Protein AF-A0A974ASF8-F1 (afdb_monomer)

Solvent-accessible surface area (backbone atoms only — not comparable to full-atom values): 9644 Å² total; per-residue (Å²): 114,70,54,97,88,30,48,52,68,58,47,49,52,50,42,49,53,34,35,51,51,12,45,55,28,35,54,52,31,55,53,30,50,70,73,73,40,85,48,66,70,40,42,50,49,13,55,53,25,40,46,50,26,32,54,55,61,57,70,54,91,70,98,65,92,49,71,69,52,56,52,26,53,51,34,47,54,25,45,51,51,18,48,43,17,55,65,76,52,62,38,51,76,73,27,38,61,50,22,52,54,26,44,51,51,31,45,48,52,53,49,51,52,52,51,56,48,43,39,75,71,36,70,70,47,36,50,55,39,66,73,52,97,59,62,47,63,56,54,54,51,51,52,50,50,52,53,53,50,51,54,51,51,50,48,55,54,54,54,53,54,67,75,62,54,79,82,81,70,85,85,91,84,78,91,129

Structure (mmCIF, N/CA/C/O backbone):
data_AF-A0A974ASF8-F1
#
_entry.id   AF-A0A974ASF8-F1
#
loop_
_atom_site.group_PDB
_atom_site.id
_atom_site.type_symbol
_atom_site.label_atom_id
_atom_site.label_alt_id
_atom_site.label_comp_id
_atom_site.label_asym_id
_atom_site.label_entity_id
_atom_site.label_seq_id
_atom_site.pdbx_PDB_ins_code
_atom_site.Cartn_x
_atom_site.Cartn_y
_atom_site.Cartn_z
_atom_site.occupancy
_atom_site.B_iso_or_equiv
_atom_site.auth_seq_id
_atom_site.auth_comp_id
_atom_site.auth_asym_id
_atom_site.auth_atom_id
_atom_site.pdbx_PDB_model_num
ATOM 1 N N . MET A 1 1 ? 19.514 -12.962 -12.475 1.00 84.38 1 MET A N 1
ATOM 2 C CA . MET A 1 1 ? 19.734 -12.524 -11.077 1.00 84.38 1 MET A CA 1
ATOM 3 C C . MET A 1 1 ? 18.776 -13.266 -10.152 1.00 84.38 1 MET A C 1
ATOM 5 O O . MET A 1 1 ? 17.659 -13.550 -10.579 1.00 84.38 1 MET A O 1
ATOM 9 N N . MET A 1 2 ? 19.208 -13.574 -8.925 1.00 89.88 2 MET A N 1
ATOM 10 C CA . MET A 1 2 ? 18.387 -14.204 -7.882 1.00 89.88 2 MET A CA 1
ATOM 11 C C . MET A 1 2 ? 18.148 -13.231 -6.716 1.00 89.88 2 MET A C 1
ATOM 13 O O . MET A 1 2 ? 19.009 -12.402 -6.431 1.00 89.88 2 MET A O 1
ATOM 17 N N . ILE A 1 3 ? 16.992 -13.331 -6.055 1.00 90.25 3 ILE A N 1
ATOM 18 C CA . ILE A 1 3 ? 16.602 -12.556 -4.865 1.00 90.25 3 ILE A CA 1
ATOM 19 C C . ILE A 1 3 ? 16.045 -13.553 -3.844 1.00 90.25 3 ILE A C 1
ATOM 21 O O . ILE A 1 3 ? 15.087 -14.259 -4.149 1.00 90.25 3 ILE A O 1
ATOM 25 N N . LEU A 1 4 ? 16.656 -13.644 -2.656 1.00 88.31 4 LEU A N 1
ATOM 26 C CA . LEU A 1 4 ? 16.283 -14.616 -1.609 1.00 88.31 4 LEU A CA 1
ATOM 27 C C . LEU A 1 4 ? 16.204 -16.077 -2.109 1.00 88.31 4 LEU A C 1
ATOM 29 O O . LEU A 1 4 ? 15.315 -16.829 -1.724 1.00 88.31 4 LEU A O 1
ATOM 33 N N . GLY A 1 5 ? 17.098 -16.476 -3.019 1.00 88.81 5 GLY A N 1
ATOM 34 C CA . GLY A 1 5 ? 17.102 -17.826 -3.598 1.00 88.81 5 GLY A CA 1
ATOM 35 C C . GLY A 1 5 ? 16.071 -18.066 -4.713 1.00 88.81 5 GLY A C 1
ATOM 36 O O . GLY A 1 5 ? 16.109 -19.115 -5.348 1.00 88.81 5 GLY A O 1
ATOM 37 N N . LEU A 1 6 ? 15.199 -17.098 -5.017 1.00 91.56 6 LEU A N 1
ATOM 38 C CA . LEU A 1 6 ? 14.256 -17.158 -6.138 1.00 91.56 6 LEU A CA 1
ATOM 39 C C . LEU A 1 6 ? 14.818 -16.459 -7.378 1.00 91.56 6 LEU A C 1
ATOM 41 O O . LEU A 1 6 ? 15.581 -15.496 -7.273 1.00 91.56 6 LEU A O 1
ATOM 45 N N . SER A 1 7 ? 14.404 -16.898 -8.570 1.00 94.69 7 SER A N 1
ATOM 46 C CA . SER A 1 7 ? 14.682 -16.148 -9.801 1.00 94.69 7 SER A CA 1
ATOM 47 C C . SER A 1 7 ? 14.011 -14.768 -9.749 1.00 94.69 7 SER A C 1
ATOM 49 O O . SER A 1 7 ? 12.955 -14.616 -9.132 1.00 94.69 7 SER A O 1
ATOM 51 N N . PHE A 1 8 ? 14.587 -13.763 -10.417 1.00 92.19 8 PHE A N 1
ATOM 52 C CA . PHE A 1 8 ? 13.990 -12.422 -10.494 1.00 92.19 8 PHE A CA 1
ATOM 53 C C . PHE A 1 8 ? 12.521 -12.459 -10.954 1.00 92.19 8 PHE A C 1
ATOM 55 O O . PHE A 1 8 ? 11.663 -11.845 -10.328 1.00 92.19 8 PHE A O 1
ATOM 62 N N . THR A 1 9 ? 12.213 -13.241 -11.993 1.00 92.31 9 THR A N 1
ATOM 63 C CA . THR A 1 9 ? 10.849 -13.396 -12.518 1.00 92.31 9 THR A CA 1
ATOM 64 C C . THR A 1 9 ? 9.909 -14.025 -11.493 1.00 92.31 9 THR A C 1
ATOM 66 O O . THR A 1 9 ? 8.806 -13.525 -11.290 1.00 92.31 9 THR A O 1
ATOM 69 N N . THR A 1 10 ? 10.346 -15.086 -10.806 1.00 94.19 10 THR A N 1
ATOM 70 C CA . THR A 1 10 ? 9.551 -15.751 -9.760 1.00 94.19 10 THR A CA 1
ATOM 71 C C . THR A 1 10 ? 9.290 -14.816 -8.584 1.00 94.19 10 THR A C 1
ATOM 73 O O . THR A 1 10 ? 8.161 -14.728 -8.108 1.00 94.19 10 THR A O 1
ATOM 76 N N . PHE A 1 11 ? 10.311 -14.078 -8.145 1.00 94.31 11 PHE A N 1
ATOM 77 C CA . PHE A 1 11 ? 10.176 -13.083 -7.086 1.00 94.31 11 PHE A CA 1
ATOM 78 C C . PHE A 1 11 ? 9.185 -11.980 -7.481 1.00 94.31 11 PHE A C 1
ATOM 80 O O . PHE A 1 11 ? 8.337 -11.598 -6.677 1.00 94.31 11 PHE A O 1
ATOM 87 N N . THR A 1 12 ? 9.222 -11.519 -8.736 1.00 93.12 12 THR A N 1
ATOM 88 C CA . THR A 1 12 ? 8.250 -10.545 -9.247 1.00 93.12 12 THR A CA 1
ATOM 89 C C . THR A 1 12 ? 6.838 -11.089 -9.339 1.00 93.12 12 THR A C 1
ATOM 91 O O . THR A 1 12 ? 5.917 -10.402 -8.906 1.00 93.12 12 THR A O 1
ATOM 94 N N . ALA A 1 13 ? 6.649 -12.314 -9.821 1.00 93.19 13 ALA A N 1
ATOM 95 C CA . ALA A 1 13 ? 5.331 -12.939 -9.845 1.00 93.19 13 ALA A CA 1
ATOM 96 C C . ALA A 1 13 ? 4.744 -13.064 -8.429 1.00 93.19 13 ALA A C 1
ATOM 98 O O . ALA A 1 13 ? 3.595 -12.687 -8.205 1.00 93.19 13 ALA A O 1
ATOM 99 N N . LEU A 1 14 ? 5.556 -13.510 -7.462 1.00 95.25 14 LEU A N 1
ATOM 100 C CA . LEU A 1 14 ? 5.150 -13.597 -6.061 1.00 95.25 14 LEU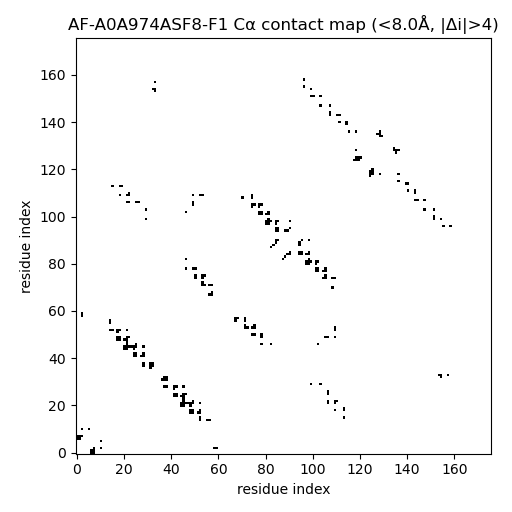 A CA 1
ATOM 101 C C . LEU A 1 14 ? 4.783 -12.220 -5.502 1.00 95.25 14 LEU A C 1
ATOM 103 O O . LEU A 1 14 ? 3.711 -12.077 -4.924 1.00 95.25 14 LEU A O 1
ATOM 107 N N . HIS A 1 15 ? 5.640 -11.215 -5.709 1.00 95.12 15 HIS A N 1
ATOM 108 C CA . HIS A 1 15 ? 5.415 -9.836 -5.271 1.00 95.12 15 HIS A CA 1
ATOM 109 C C . HIS A 1 15 ? 4.106 -9.252 -5.824 1.00 95.12 15 HIS A C 1
ATOM 111 O O . HIS A 1 15 ? 3.337 -8.633 -5.092 1.00 95.12 15 HIS A O 1
ATOM 117 N N . VAL A 1 16 ? 3.827 -9.471 -7.109 1.00 95.25 16 VAL A N 1
ATOM 118 C CA . VAL A 1 16 ? 2.584 -9.006 -7.736 1.00 95.25 16 VAL A CA 1
ATOM 119 C C . VAL A 1 16 ? 1.380 -9.746 -7.154 1.00 95.25 16 VAL A C 1
ATOM 121 O O . VAL A 1 16 ? 0.385 -9.110 -6.816 1.00 95.25 16 VAL A O 1
ATOM 124 N N . ALA A 1 17 ? 1.465 -11.065 -6.964 1.00 96.69 17 ALA A N 1
ATOM 125 C CA . ALA A 1 17 ? 0.371 -11.843 -6.389 1.00 96.69 17 ALA A CA 1
ATOM 126 C C . ALA A 1 17 ? -0.003 -11.359 -4.975 1.00 96.69 17 ALA A C 1
ATOM 128 O O . ALA A 1 17 ? -1.177 -11.107 -4.702 1.00 96.69 17 ALA A O 1
ATOM 129 N N . ILE A 1 18 ? 0.982 -11.156 -4.091 1.00 97.38 18 ILE A N 1
ATOM 130 C CA . ILE A 1 18 ? 0.734 -10.634 -2.734 1.00 97.38 18 ILE A CA 1
ATOM 131 C C . ILE A 1 18 ? 0.217 -9.187 -2.751 1.00 97.38 18 ILE A C 1
ATOM 133 O O . ILE A 1 18 ? -0.643 -8.846 -1.935 1.00 97.38 18 ILE A O 1
ATOM 137 N N . SER A 1 19 ? 0.672 -8.362 -3.702 1.00 96.81 19 SER A N 1
ATOM 138 C CA . SER A 1 19 ? 0.185 -6.990 -3.885 1.00 96.81 19 SER A CA 1
ATOM 139 C C . SER A 1 19 ? -1.297 -6.986 -4.230 1.00 96.81 19 SER A C 1
ATOM 141 O O . SER A 1 19 ? -2.074 -6.314 -3.550 1.00 96.81 19 SER A O 1
ATOM 143 N N . LEU A 1 20 ? -1.706 -7.801 -5.208 1.00 96.50 20 LEU A N 1
ATOM 144 C CA . LEU A 1 20 ? -3.099 -7.925 -5.634 1.00 96.50 20 LEU A CA 1
ATOM 145 C C . LEU A 1 20 ? -3.995 -8.463 -4.516 1.00 96.50 20 LEU A C 1
ATOM 147 O O . LEU A 1 20 ? -5.080 -7.924 -4.301 1.00 96.50 20 LEU A O 1
ATOM 151 N N . ILE A 1 21 ? -3.527 -9.459 -3.755 1.00 98.00 21 ILE A N 1
ATOM 152 C CA . ILE A 1 21 ? -4.233 -9.937 -2.557 1.00 98.00 21 ILE A CA 1
ATOM 153 C C . ILE A 1 21 ? -4.441 -8.779 -1.575 1.00 98.00 21 ILE A C 1
ATOM 155 O O . ILE A 1 21 ? -5.553 -8.600 -1.077 1.00 98.00 21 ILE A O 1
ATOM 159 N N . GLY A 1 22 ? -3.417 -7.952 -1.338 1.00 97.31 22 GLY A N 1
ATOM 160 C CA . GLY A 1 22 ? -3.516 -6.770 -0.477 1.00 97.31 22 GLY A CA 1
ATOM 161 C C . GLY A 1 22 ? -4.478 -5.711 -0.993 1.00 97.31 22 GLY A C 1
ATOM 162 O O . GLY A 1 22 ? -5.286 -5.207 -0.219 1.00 97.31 22 GLY A O 1
ATOM 163 N N . VAL A 1 23 ? -4.453 -5.410 -2.290 1.00 96.19 23 VAL A N 1
ATOM 164 C CA . VAL A 1 23 ? -5.373 -4.438 -2.889 1.00 96.19 23 VAL A CA 1
ATOM 165 C C . VAL A 1 23 ? -6.820 -4.917 -2.761 1.00 96.19 23 VAL A C 1
ATOM 167 O O . VAL A 1 23 ? -7.662 -4.195 -2.230 1.00 96.19 23 VAL A O 1
ATOM 170 N N . VAL A 1 24 ? -7.115 -6.152 -3.177 1.00 97.12 24 VAL A N 1
ATOM 171 C CA . VAL A 1 24 ? -8.483 -6.694 -3.156 1.00 97.12 24 VAL A CA 1
ATOM 172 C C . VAL A 1 24 ? -9.006 -6.817 -1.727 1.00 97.12 24 VAL A C 1
ATOM 174 O O . VAL A 1 24 ? -10.090 -6.319 -1.422 1.00 97.12 24 VAL A O 1
ATOM 177 N N . SER A 1 25 ? -8.238 -7.432 -0.824 1.00 96.88 25 SER A N 1
ATOM 178 C CA . SER A 1 25 ? -8.656 -7.572 0.577 1.00 96.88 25 SER A CA 1
ATOM 179 C C . SER A 1 25 ? -8.794 -6.218 1.276 1.00 96.88 25 SER A C 1
ATOM 181 O O . SER A 1 25 ? -9.731 -6.034 2.050 1.00 96.88 25 SER A O 1
ATOM 183 N N . GLY A 1 26 ? -7.936 -5.242 0.968 1.00 94.31 26 GLY A N 1
ATOM 184 C CA . GLY A 1 26 ? -8.038 -3.887 1.502 1.00 94.31 26 GLY A CA 1
ATOM 185 C C . GLY A 1 26 ? -9.304 -3.169 1.049 1.00 94.31 26 GLY A C 1
ATOM 186 O O . GLY A 1 26 ? -10.008 -2.599 1.882 1.00 94.31 26 GLY A O 1
ATOM 187 N N . LEU A 1 27 ? -9.647 -3.249 -0.240 1.00 93.50 27 LEU A N 1
ATOM 188 C CA . LEU A 1 27 ? -10.889 -2.678 -0.767 1.00 93.50 27 LEU A CA 1
ATOM 189 C C . LEU A 1 27 ? -12.121 -3.304 -0.102 1.00 93.50 27 LEU A C 1
ATOM 191 O O . LEU A 1 27 ? -13.036 -2.580 0.294 1.00 93.50 27 LEU A O 1
ATOM 195 N N . VAL A 1 28 ? -12.130 -4.627 0.089 1.00 93.94 28 VAL A N 1
ATOM 196 C CA . VAL A 1 28 ? -13.225 -5.324 0.781 1.00 93.94 28 VAL A CA 1
ATOM 197 C C . VAL A 1 28 ? -13.294 -4.913 2.254 1.00 93.94 28 VAL A C 1
ATOM 199 O O . VAL A 1 28 ? -14.375 -4.591 2.744 1.00 93.94 28 VAL A O 1
ATOM 202 N N . ALA A 1 29 ? -12.160 -4.861 2.958 1.00 91.81 29 ALA A N 1
ATOM 203 C CA . ALA A 1 29 ? -12.106 -4.463 4.364 1.00 91.81 29 ALA A CA 1
ATOM 204 C C . ALA A 1 29 ? -12.594 -3.020 4.576 1.00 91.81 29 ALA A C 1
ATOM 206 O O . ALA A 1 29 ? -13.407 -2.780 5.468 1.00 91.81 29 ALA A O 1
ATOM 207 N N . MET A 1 30 ? -12.141 -2.071 3.748 1.00 89.94 30 MET A N 1
ATOM 208 C CA . MET A 1 30 ? -12.577 -0.671 3.819 1.00 89.94 30 MET A CA 1
ATOM 209 C C . MET A 1 30 ? -14.067 -0.533 3.489 1.00 89.94 30 MET A C 1
ATOM 211 O O . MET A 1 30 ? -14.792 0.147 4.213 1.00 89.94 30 MET A O 1
ATOM 215 N N . SER A 1 31 ? -14.551 -1.241 2.465 1.00 88.12 31 SER A N 1
ATOM 216 C CA . SER A 1 31 ? -15.975 -1.245 2.105 1.00 88.12 31 SER A CA 1
ATOM 217 C C . SER A 1 31 ? -16.849 -1.813 3.227 1.00 88.12 31 SER A C 1
ATOM 219 O O . SER A 1 31 ? -17.889 -1.242 3.549 1.00 88.12 31 SER A O 1
ATOM 221 N N . GLY A 1 32 ? -16.404 -2.893 3.880 1.00 86.12 32 GLY A N 1
ATOM 222 C CA . GLY A 1 32 ? -17.064 -3.457 5.058 1.00 86.12 32 GLY A CA 1
ATOM 223 C C . GLY A 1 32 ? -17.215 -2.431 6.183 1.00 86.12 32 GLY A C 1
ATOM 224 O O . GLY A 1 32 ? -18.290 -2.303 6.766 1.00 86.12 32 GLY A O 1
ATOM 225 N N . MET A 1 33 ? -16.177 -1.632 6.438 1.00 82.88 33 MET A N 1
ATOM 226 C CA . MET A 1 33 ? -16.231 -0.587 7.462 1.00 82.88 33 MET A CA 1
ATOM 227 C C . MET A 1 33 ? -17.194 0.549 7.127 1.00 82.88 33 MET A C 1
ATOM 229 O O . MET A 1 33 ? -17.838 1.060 8.042 1.00 82.88 33 MET A O 1
ATOM 233 N N . LEU A 1 34 ? -17.330 0.920 5.849 1.00 82.56 34 LEU A N 1
ATOM 234 C CA . LEU A 1 34 ? -18.300 1.933 5.413 1.00 82.56 34 LEU A CA 1
ATOM 235 C C . LEU A 1 34 ? -19.751 1.511 5.691 1.00 82.56 34 LEU A C 1
ATOM 237 O O . LEU A 1 34 ? -20.600 2.370 5.912 1.00 82.56 34 LEU A O 1
ATOM 241 N N . VAL A 1 35 ? -20.030 0.204 5.727 1.00 83.06 35 VAL A N 1
ATOM 242 C CA . VAL A 1 35 ? -21.354 -0.357 6.059 1.00 83.06 35 VAL A CA 1
ATOM 243 C C . VAL A 1 35 ? -21.449 -0.878 7.501 1.00 83.06 35 VAL A C 1
ATOM 245 O O . VAL A 1 35 ? -22.355 -1.643 7.826 1.00 83.06 35 VAL A O 1
ATOM 248 N N . GLY A 1 36 ? -20.502 -0.509 8.372 1.00 79.88 36 GLY A N 1
ATOM 249 C CA . GLY A 1 36 ? -20.501 -0.888 9.791 1.00 79.88 36 GLY A CA 1
ATOM 250 C C . GLY A 1 36 ? -20.146 -2.355 10.077 1.00 79.88 36 GLY A C 1
ATOM 251 O O . GLY A 1 36 ? -20.314 -2.821 11.203 1.00 79.88 36 GLY A O 1
ATOM 252 N N . LYS A 1 37 ? -19.638 -3.107 9.092 1.00 83.00 37 LYS A N 1
ATOM 253 C CA . LYS A 1 37 ? -19.249 -4.518 9.238 1.00 83.00 37 LYS A CA 1
ATOM 254 C C . LYS A 1 37 ? -17.744 -4.665 9.447 1.00 83.00 37 LYS A C 1
ATOM 256 O O . LYS A 1 37 ? -16.936 -4.395 8.559 1.00 83.00 37 LYS A O 1
ATOM 261 N N . ARG A 1 38 ? -17.353 -5.179 10.615 1.00 80.50 38 ARG A N 1
ATOM 262 C CA . ARG A 1 38 ? -15.952 -5.502 10.917 1.00 80.50 38 ARG A CA 1
ATOM 263 C C . ARG A 1 38 ? -15.591 -6.883 10.363 1.00 80.50 38 ARG A C 1
ATOM 265 O O . ARG A 1 38 ? -16.048 -7.898 10.874 1.00 80.50 38 ARG A O 1
ATOM 272 N N . MET A 1 39 ? -14.734 -6.923 9.344 1.00 88.06 39 MET A N 1
ATOM 273 C CA . MET A 1 39 ? -14.298 -8.163 8.686 1.00 88.06 39 MET A CA 1
ATOM 274 C C . MET A 1 39 ? -12.893 -8.564 9.152 1.00 88.06 39 MET A C 1
ATOM 276 O O . MET A 1 39 ? -11.925 -8.415 8.412 1.00 88.06 39 MET A O 1
ATOM 280 N N . ALA A 1 40 ? -12.773 -9.057 10.390 1.00 88.31 40 ALA A N 1
ATOM 281 C CA . ALA A 1 40 ? -11.479 -9.280 11.052 1.00 88.31 40 ALA A CA 1
ATOM 282 C C . ALA A 1 40 ? -10.487 -10.118 10.220 1.00 88.31 40 ALA A C 1
ATOM 284 O O . ALA A 1 40 ? -9.338 -9.711 10.057 1.00 88.31 40 ALA A O 1
ATOM 285 N N . SER A 1 41 ? -10.933 -11.234 9.635 1.00 91.94 41 SER A N 1
ATOM 286 C CA . SER A 1 41 ? -10.074 -12.088 8.802 1.00 91.94 41 SER A CA 1
ATOM 287 C C . SER A 1 41 ? -9.601 -11.376 7.530 1.00 91.94 41 SER A C 1
ATOM 289 O O . SER A 1 41 ? -8.431 -11.465 7.176 1.00 91.94 41 SER A O 1
ATOM 291 N N . VAL A 1 42 ? -10.481 -10.617 6.868 1.00 93.62 42 VAL A N 1
ATOM 292 C CA . VAL A 1 42 ? -10.136 -9.862 5.650 1.00 93.62 42 VAL A CA 1
ATOM 293 C C . VAL A 1 42 ? -9.177 -8.716 5.972 1.00 93.62 42 VAL A C 1
ATOM 295 O O . VAL A 1 42 ? -8.214 -8.500 5.244 1.00 93.62 42 VAL A O 1
ATOM 298 N 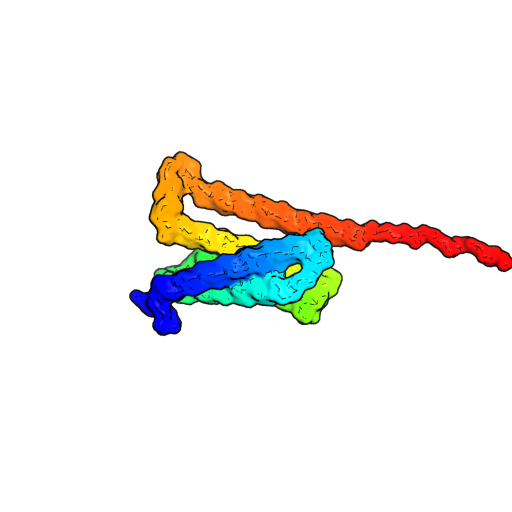N . THR A 1 43 ? -9.389 -8.024 7.095 1.00 92.50 43 THR A N 1
ATOM 299 C CA . THR A 1 43 ? -8.466 -7.004 7.609 1.00 92.50 43 THR A CA 1
ATOM 300 C C . THR A 1 43 ? -7.079 -7.581 7.878 1.00 92.50 43 THR A C 1
ATOM 302 O O . THR A 1 43 ? -6.083 -6.960 7.516 1.00 92.50 43 THR A O 1
ATOM 305 N N . LEU A 1 44 ? -6.997 -8.766 8.486 1.00 94.00 44 LEU A N 1
ATOM 306 C CA . LEU A 1 44 ? -5.718 -9.414 8.753 1.00 94.00 44 LEU A CA 1
ATOM 307 C C . LEU A 1 44 ? -4.992 -9.780 7.454 1.00 94.00 44 LEU A C 1
ATOM 309 O O . LEU A 1 44 ? -3.806 -9.481 7.333 1.00 94.00 44 LEU A O 1
ATOM 313 N N . VAL A 1 45 ? -5.708 -10.350 6.477 1.00 96.81 45 VAL A N 1
ATOM 314 C CA . VAL A 1 45 ? -5.153 -10.638 5.144 1.00 96.81 45 VAL A CA 1
ATOM 315 C C . VAL A 1 45 ? -4.614 -9.358 4.510 1.00 96.81 45 VAL A C 1
ATOM 317 O O . VAL A 1 45 ? -3.447 -9.335 4.139 1.00 96.81 45 VAL A O 1
ATOM 320 N N . PHE A 1 46 ? -5.409 -8.284 4.484 1.00 97.00 46 PHE A N 1
ATOM 321 C CA . PHE A 1 46 ? -5.013 -6.977 3.952 1.00 97.00 46 PHE A CA 1
ATOM 322 C C . PHE A 1 46 ? -3.725 -6.439 4.579 1.00 97.00 46 PHE A C 1
ATOM 324 O O . PHE A 1 46 ? -2.788 -6.082 3.858 1.00 97.00 46 PHE A O 1
ATOM 331 N N . LEU A 1 47 ? -3.664 -6.372 5.911 1.00 95.62 47 LEU A N 1
ATOM 332 C CA . LEU A 1 47 ? -2.508 -5.820 6.617 1.00 95.62 47 LEU A CA 1
ATOM 333 C C . LEU A 1 47 ? -1.258 -6.669 6.361 1.00 95.62 47 LEU A C 1
ATOM 335 O O . LEU A 1 47 ? -0.200 -6.125 6.041 1.00 95.62 47 LEU A O 1
ATOM 339 N N . ALA A 1 48 ? -1.389 -7.996 6.440 1.00 97.06 48 ALA A N 1
ATOM 340 C CA . ALA A 1 48 ? -0.280 -8.920 6.245 1.00 97.06 48 ALA A CA 1
ATOM 341 C C . ALA A 1 48 ? 0.259 -8.875 4.811 1.00 97.06 48 ALA A C 1
ATOM 343 O O . ALA A 1 48 ? 1.461 -8.697 4.611 1.00 97.06 48 ALA A O 1
ATOM 344 N N . SER A 1 49 ? -0.607 -8.985 3.802 1.00 96.94 49 SER A N 1
ATOM 345 C CA . SER A 1 49 ? -0.179 -8.991 2.403 1.00 96.94 49 SER A CA 1
ATOM 346 C C . SER A 1 49 ? 0.372 -7.635 1.966 1.00 96.94 49 SER A C 1
ATOM 348 O O . SER A 1 49 ? 1.345 -7.593 1.218 1.00 96.94 49 SER A O 1
ATOM 350 N N . THR A 1 50 ? -0.174 -6.517 2.459 1.00 96.94 50 THR A N 1
ATOM 351 C CA . THR A 1 50 ? 0.345 -5.172 2.140 1.00 96.94 50 THR A CA 1
ATOM 352 C C . THR A 1 50 ? 1.709 -4.928 2.794 1.00 96.94 50 THR A C 1
ATOM 354 O O . THR A 1 50 ? 2.602 -4.357 2.159 1.00 96.94 50 THR A O 1
ATOM 357 N N . ALA A 1 51 ? 1.916 -5.422 4.021 1.00 96.44 51 ALA A N 1
ATOM 358 C CA . ALA A 1 51 ? 3.221 -5.390 4.680 1.00 96.44 51 ALA A CA 1
ATOM 359 C C . ALA A 1 51 ? 4.245 -6.226 3.907 1.00 96.44 51 ALA A C 1
ATOM 361 O O . ALA A 1 51 ? 5.311 -5.722 3.559 1.00 96.44 51 ALA A O 1
ATOM 362 N N . LEU A 1 52 ? 3.894 -7.467 3.554 1.00 96.50 52 LEU A N 1
ATOM 363 C CA . LEU A 1 52 ? 4.743 -8.344 2.744 1.00 96.50 52 LEU A CA 1
ATOM 364 C C . LEU A 1 52 ? 5.064 -7.729 1.378 1.00 96.50 52 LEU A C 1
ATOM 366 O O . LEU A 1 52 ? 6.207 -7.795 0.926 1.00 96.50 52 LEU A O 1
ATOM 370 N N . THR A 1 53 ? 4.088 -7.092 0.733 1.00 96.75 53 THR A N 1
ATOM 371 C CA . THR A 1 53 ? 4.287 -6.390 -0.542 1.00 96.75 53 THR A CA 1
ATOM 372 C C . THR A 1 53 ? 5.285 -5.252 -0.380 1.00 96.75 53 THR A C 1
ATOM 374 O O . THR A 1 53 ? 6.230 -5.137 -1.154 1.00 96.75 53 THR A O 1
ATOM 377 N N . SER A 1 54 ? 5.128 -4.440 0.664 1.00 95.25 54 SER A N 1
ATOM 378 C CA . SER A 1 54 ? 6.019 -3.308 0.924 1.00 95.25 54 SER A CA 1
ATOM 379 C C . SER A 1 54 ? 7.444 -3.784 1.235 1.00 95.25 54 SER A C 1
ATOM 381 O O . SER A 1 54 ? 8.398 -3.270 0.657 1.00 95.25 54 SER A O 1
ATOM 383 N N . LEU A 1 55 ? 7.597 -4.829 2.059 1.00 95.31 55 LEU A N 1
ATOM 384 C CA . LEU A 1 55 ? 8.892 -5.445 2.362 1.00 95.31 55 LEU A CA 1
ATOM 385 C C . LEU A 1 55 ? 9.561 -6.008 1.106 1.00 95.31 55 LEU A C 1
ATOM 387 O O . LEU A 1 55 ? 10.691 -5.648 0.795 1.00 95.31 55 LEU A O 1
ATOM 391 N N . THR A 1 56 ? 8.862 -6.845 0.341 1.00 94.69 56 THR A N 1
ATOM 392 C CA . THR A 1 56 ? 9.411 -7.424 -0.896 1.00 94.69 56 THR A CA 1
ATOM 393 C C . THR A 1 56 ? 9.716 -6.359 -1.953 1.00 94.69 56 THR A C 1
ATOM 395 O O . THR A 1 56 ? 10.705 -6.480 -2.671 1.00 94.69 56 THR A O 1
ATOM 398 N N . GLY A 1 57 ? 8.941 -5.273 -2.008 1.00 90.94 57 GLY A N 1
ATOM 399 C CA . GLY A 1 57 ? 9.209 -4.117 -2.868 1.00 90.94 57 GLY A CA 1
ATOM 400 C C . GLY A 1 57 ? 10.520 -3.398 -2.526 1.00 90.94 57 GLY A C 1
ATOM 401 O O . GLY A 1 57 ? 11.228 -2.912 -3.415 1.00 90.94 57 GLY A O 1
ATOM 402 N N . LEU A 1 58 ? 10.885 -3.364 -1.243 1.00 92.69 58 LEU A N 1
ATOM 403 C CA . LEU A 1 58 ? 12.154 -2.795 -0.788 1.00 92.69 58 LEU A CA 1
ATOM 404 C C . LEU A 1 58 ? 13.354 -3.672 -1.171 1.00 92.69 58 LEU A C 1
ATOM 406 O O . LEU A 1 58 ? 14.414 -3.117 -1.458 1.00 92.69 58 LEU A O 1
ATOM 410 N N . LEU A 1 59 ? 13.170 -4.993 -1.272 1.00 92.38 59 LEU A N 1
ATOM 411 C CA . LEU A 1 59 ? 14.224 -5.963 -1.605 1.00 92.38 59 LEU A CA 1
ATOM 412 C C . LEU A 1 59 ? 14.669 -5.948 -3.075 1.00 92.38 59 LEU A C 1
ATOM 414 O O . LEU A 1 59 ? 15.688 -6.557 -3.403 1.00 92.38 59 LEU A O 1
ATOM 418 N N . TYR A 1 60 ? 13.942 -5.274 -3.973 1.00 90.31 60 TYR A N 1
ATOM 419 C CA . TYR A 1 60 ? 14.412 -5.127 -5.350 1.00 90.31 60 TYR A CA 1
ATOM 420 C C . TYR A 1 60 ? 15.743 -4.360 -5.400 1.00 90.31 60 TYR A C 1
ATOM 422 O O . TYR A 1 60 ? 15.885 -3.349 -4.706 1.00 90.31 60 TYR A O 1
ATOM 430 N N . PRO A 1 61 ? 16.700 -4.772 -6.248 1.00 87.69 61 PRO A N 1
ATOM 431 C CA . PRO A 1 61 ? 17.957 -4.052 -6.431 1.00 87.69 61 PRO A CA 1
ATOM 432 C C . PRO A 1 61 ? 17.727 -2.623 -6.932 1.00 87.69 61 PRO A C 1
ATOM 434 O O . PRO A 1 61 ? 16.868 -2.387 -7.781 1.00 87.69 61 PRO A O 1
ATOM 437 N N . SER A 1 62 ? 18.514 -1.670 -6.435 1.00 86.38 62 SER A N 1
ATOM 438 C CA . SER A 1 62 ? 18.518 -0.286 -6.918 1.00 86.38 62 SER A CA 1
ATOM 439 C C . SER A 1 62 ? 19.905 0.312 -6.803 1.00 86.38 62 SER A C 1
ATOM 441 O O . SER A 1 62 ? 20.622 0.029 -5.848 1.00 86.38 62 SER A O 1
ATOM 443 N N . ALA A 1 63 ? 20.253 1.160 -7.769 1.00 84.81 63 ALA A N 1
ATOM 444 C CA . ALA A 1 63 ? 21.520 1.882 -7.786 1.00 84.81 63 ALA A CA 1
ATOM 445 C C . ALA A 1 63 ? 21.573 3.000 -6.732 1.00 84.81 63 ALA A C 1
ATOM 447 O O . ALA A 1 63 ? 22.647 3.362 -6.266 1.00 84.81 63 ALA A O 1
ATOM 448 N N . SER A 1 64 ? 20.418 3.547 -6.347 1.00 87.12 64 SER A N 1
ATOM 449 C CA . SER A 1 64 ? 20.327 4.641 -5.382 1.00 87.12 64 SER A CA 1
ATOM 450 C C . SER A 1 64 ? 19.071 4.552 -4.522 1.00 87.12 64 SER A C 1
ATOM 452 O O . SER A 1 64 ? 18.079 3.897 -4.875 1.00 87.12 64 SER A O 1
ATOM 454 N N . PHE A 1 65 ? 19.114 5.230 -3.376 1.00 89.06 65 PHE A N 1
ATOM 455 C CA . PHE A 1 65 ? 17.917 5.521 -2.601 1.00 89.06 65 PHE A CA 1
ATOM 456 C C . PHE A 1 65 ? 17.033 6.489 -3.396 1.00 89.06 65 PHE A C 1
ATOM 458 O O . PHE A 1 65 ? 17.520 7.442 -3.997 1.00 89.06 65 PHE A O 1
ATOM 465 N N . GLY A 1 66 ? 15.729 6.239 -3.424 1.00 88.81 66 GLY A N 1
ATOM 466 C CA . GLY A 1 66 ? 14.815 6.966 -4.303 1.00 88.81 66 GLY A CA 1
ATOM 467 C C . GLY A 1 66 ? 13.360 6.722 -3.941 1.00 88.81 66 GLY A C 1
ATOM 468 O O . GLY A 1 66 ? 13.071 6.060 -2.943 1.00 88.81 66 GLY A O 1
ATOM 469 N N . THR A 1 67 ? 12.443 7.208 -4.777 1.00 87.00 67 THR A N 1
ATOM 470 C CA . THR A 1 67 ? 11.001 7.274 -4.484 1.00 87.00 67 THR A CA 1
ATOM 471 C C . THR A 1 67 ? 10.408 5.945 -4.014 1.00 87.00 67 THR A C 1
ATOM 473 O O . THR A 1 67 ? 9.652 5.929 -3.046 1.00 87.00 67 THR A O 1
ATOM 476 N N . ARG A 1 68 ? 10.803 4.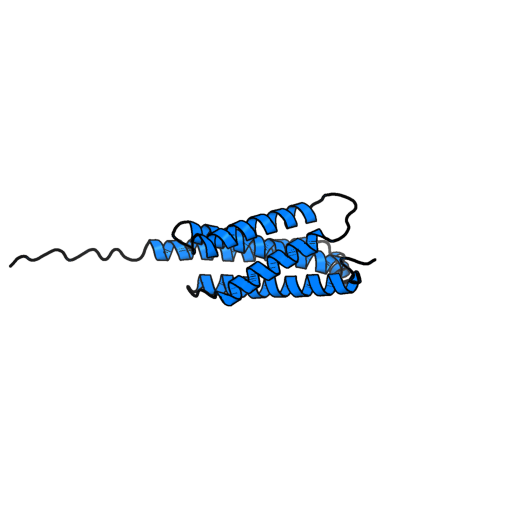807 -4.610 1.00 87.69 68 ARG A N 1
ATOM 477 C CA . ARG A 1 68 ? 10.320 3.479 -4.180 1.00 87.69 68 ARG A CA 1
ATOM 478 C C . ARG A 1 68 ? 10.620 3.171 -2.708 1.00 87.69 68 ARG A C 1
ATOM 480 O O . ARG A 1 68 ? 9.808 2.546 -2.037 1.00 87.69 68 ARG A O 1
ATOM 487 N N . HIS A 1 69 ? 11.777 3.609 -2.210 1.00 91.94 69 HIS A N 1
ATOM 488 C CA . HIS A 1 69 ? 12.200 3.351 -0.838 1.00 91.94 69 HIS A CA 1
ATOM 489 C C . HIS A 1 69 ? 11.410 4.217 0.134 1.00 91.94 69 HIS A C 1
ATOM 491 O O . HIS A 1 69 ? 10.914 3.713 1.135 1.00 91.94 69 HIS A O 1
ATOM 497 N N . MET A 1 70 ? 11.237 5.499 -0.201 1.00 92.56 70 MET A N 1
ATOM 498 C CA . MET A 1 70 ? 10.436 6.432 0.592 1.00 92.56 70 MET A CA 1
ATOM 499 C C . MET A 1 70 ? 8.993 5.939 0.729 1.00 92.56 70 MET A C 1
ATOM 501 O O . MET A 1 70 ? 8.474 5.865 1.840 1.00 92.56 70 MET A O 1
ATOM 505 N N . VAL A 1 71 ? 8.374 5.530 -0.384 1.00 91.38 71 VAL A N 1
ATOM 506 C CA . VAL A 1 71 ? 7.006 4.988 -0.393 1.00 91.38 71 VAL A CA 1
ATOM 507 C C . VAL A 1 71 ? 6.926 3.678 0.395 1.00 91.38 71 VAL A C 1
ATOM 509 O O . VAL A 1 71 ? 6.016 3.512 1.202 1.00 91.38 71 VAL A O 1
ATOM 512 N N . GLY A 1 72 ? 7.887 2.765 0.218 1.00 92.62 72 GLY A N 1
ATOM 513 C CA . GLY A 1 72 ? 7.917 1.497 0.952 1.00 92.62 72 GLY A CA 1
ATOM 514 C C . GLY A 1 72 ? 8.048 1.683 2.467 1.00 92.62 72 GLY A C 1
ATOM 515 O O . GLY A 1 72 ? 7.287 1.086 3.223 1.00 92.62 72 GLY A O 1
ATOM 516 N N . ILE A 1 73 ? 8.954 2.555 2.920 1.00 94.88 73 ILE A N 1
ATOM 517 C CA . ILE A 1 73 ? 9.143 2.864 4.348 1.00 94.88 73 ILE A CA 1
ATOM 518 C C . ILE A 1 73 ? 7.893 3.537 4.926 1.00 94.88 73 ILE A C 1
ATOM 520 O O . ILE A 1 73 ? 7.414 3.132 5.986 1.00 94.88 73 ILE A O 1
ATOM 524 N N . ALA A 1 74 ? 7.324 4.516 4.216 1.00 96.06 74 ALA A N 1
ATOM 525 C CA . ALA A 1 74 ? 6.095 5.180 4.639 1.00 96.06 74 ALA A CA 1
ATOM 526 C C . ALA A 1 74 ? 4.921 4.191 4.747 1.00 96.06 74 ALA A C 1
ATOM 528 O O . ALA A 1 74 ? 4.177 4.226 5.724 1.00 96.06 74 ALA A O 1
ATOM 529 N N . SER A 1 75 ? 4.789 3.264 3.792 1.00 95.62 75 SER A N 1
ATOM 530 C CA . SER A 1 75 ? 3.774 2.203 3.816 1.00 95.62 75 SER A CA 1
ATOM 531 C C . SER A 1 75 ? 3.909 1.304 5.051 1.00 95.62 75 SER A C 1
ATOM 533 O O . SER A 1 75 ? 2.928 1.066 5.753 1.00 95.62 75 SER A O 1
ATOM 535 N N . ILE A 1 76 ? 5.129 0.864 5.382 1.00 96.50 76 ILE A N 1
ATOM 536 C CA . ILE A 1 76 ? 5.381 0.052 6.583 1.00 96.50 76 ILE A CA 1
ATOM 537 C C . ILE A 1 76 ? 5.038 0.821 7.864 1.00 96.50 76 ILE A C 1
ATOM 539 O O . ILE A 1 76 ? 4.394 0.262 8.751 1.00 96.50 76 ILE A O 1
ATOM 543 N N . ALA A 1 77 ? 5.407 2.101 7.955 1.00 97.31 77 ALA A N 1
ATOM 544 C CA . ALA A 1 77 ? 5.070 2.933 9.109 1.00 97.31 77 ALA A CA 1
ATOM 545 C C . ALA A 1 77 ? 3.547 3.083 9.285 1.00 97.31 77 ALA A C 1
ATOM 547 O O . ALA A 1 77 ? 3.027 2.922 10.389 1.00 97.31 77 ALA A O 1
ATOM 548 N N . LEU A 1 78 ? 2.815 3.321 8.193 1.00 97.12 78 LEU A N 1
ATOM 549 C CA . LEU A 1 78 ? 1.353 3.407 8.212 1.00 97.12 78 LEU A CA 1
ATOM 550 C C . LEU A 1 78 ? 0.705 2.085 8.622 1.00 97.12 78 LEU A C 1
ATOM 552 O O . LEU A 1 78 ? -0.217 2.083 9.435 1.00 97.12 78 LEU A O 1
ATOM 556 N N . LEU A 1 79 ? 1.205 0.955 8.120 1.00 95.75 79 LEU A N 1
ATOM 557 C CA . LEU A 1 79 ? 0.714 -0.366 8.512 1.00 95.75 79 LEU A CA 1
ATOM 558 C C . LEU A 1 79 ? 0.992 -0.667 9.985 1.00 95.75 79 LEU A C 1
ATOM 560 O O . LEU A 1 79 ? 0.136 -1.247 10.648 1.00 95.75 79 LEU A O 1
ATOM 564 N N . ALA A 1 80 ? 2.136 -0.242 10.524 1.00 95.94 80 ALA A N 1
ATOM 565 C CA . ALA A 1 80 ? 2.425 -0.374 11.950 1.00 95.94 80 ALA A CA 1
ATOM 566 C C . ALA A 1 80 ? 1.406 0.406 12.802 1.00 95.94 80 ALA A C 1
ATOM 568 O O . ALA A 1 80 ? 0.859 -0.142 13.761 1.00 95.94 80 ALA A O 1
ATOM 569 N N . ILE A 1 81 ? 1.081 1.643 12.406 1.00 96.62 81 ILE A N 1
ATOM 570 C CA . ILE A 1 81 ? 0.043 2.461 13.055 1.00 96.62 81 ILE A CA 1
ATOM 571 C C . ILE A 1 81 ? -1.332 1.787 12.943 1.00 96.62 81 ILE A C 1
ATOM 573 O O . ILE A 1 81 ? -2.049 1.686 13.941 1.00 96.62 81 ILE A O 1
ATOM 577 N N . ALA A 1 82 ? -1.691 1.275 11.762 1.00 94.38 82 ALA A N 1
ATOM 578 C CA . ALA A 1 82 ? -2.955 0.577 11.543 1.00 94.38 82 ALA A CA 1
ATOM 579 C C . ALA A 1 82 ? -3.062 -0.686 12.415 1.00 94.38 82 ALA A C 1
ATOM 581 O O . ALA A 1 82 ? -4.080 -0.904 13.070 1.00 94.38 82 ALA A O 1
ATOM 582 N N . CYS A 1 83 ? -2.004 -1.495 12.495 1.00 93.56 83 CYS A N 1
ATOM 583 C CA . CYS A 1 83 ? -1.953 -2.666 13.368 1.00 93.56 83 CYS A CA 1
ATOM 584 C C . CYS A 1 83 ? -2.133 -2.279 14.840 1.00 93.56 83 CYS A C 1
ATOM 586 O O . CYS A 1 83 ? -2.933 -2.894 15.548 1.00 93.56 83 CYS A O 1
ATOM 588 N N . LEU A 1 84 ? -1.442 -1.236 15.300 1.00 93.38 84 LEU A N 1
ATOM 589 C CA . LEU A 1 84 ? -1.555 -0.765 16.676 1.00 93.38 84 LEU A CA 1
ATOM 590 C C . LEU A 1 84 ? -2.992 -0.314 16.992 1.00 93.38 84 LEU A C 1
ATOM 592 O O . LEU A 1 84 ? -3.582 -0.734 17.989 1.00 93.38 84 LEU A O 1
ATOM 596 N N . ALA A 1 85 ? -3.595 0.461 16.093 1.00 91.81 85 ALA A N 1
ATOM 597 C CA . ALA A 1 85 ? -4.972 0.916 16.219 1.00 91.81 85 ALA A CA 1
ATOM 598 C C . ALA A 1 85 ? -5.986 -0.248 16.214 1.00 91.81 85 ALA A C 1
ATOM 600 O O . ALA A 1 85 ? -6.927 -0.256 17.012 1.00 91.81 85 ALA A O 1
ATOM 601 N N . ALA A 1 86 ? -5.790 -1.251 15.351 1.00 88.12 86 ALA A N 1
ATOM 602 C CA . ALA A 1 86 ? -6.703 -2.383 15.195 1.00 88.12 86 ALA A CA 1
ATOM 603 C C . ALA A 1 86 ? -6.625 -3.405 16.338 1.00 88.12 86 ALA A C 1
ATOM 605 O O . ALA A 1 86 ? -7.665 -3.916 16.768 1.00 88.12 86 ALA A O 1
ATOM 606 N N . TYR A 1 87 ? -5.411 -3.712 16.806 1.00 90.38 87 TYR A N 1
ATOM 607 C CA . TYR A 1 87 ? -5.153 -4.834 17.712 1.00 90.38 87 TYR A CA 1
ATOM 608 C C . TYR A 1 87 ? -4.868 -4.394 19.148 1.00 90.38 87 TYR A C 1
ATOM 610 O O . TYR A 1 87 ? -5.483 -4.936 20.066 1.00 90.38 87 TYR A O 1
ATOM 618 N N . ALA A 1 88 ? -4.001 -3.398 19.360 1.00 90.56 88 ALA A N 1
ATOM 619 C CA . ALA A 1 88 ? -3.668 -2.936 20.710 1.00 90.56 88 ALA A CA 1
ATOM 620 C C . ALA A 1 88 ? -4.787 -2.062 21.287 1.00 90.56 88 ALA A C 1
ATOM 622 O O . ALA A 1 88 ? -5.285 -2.319 22.380 1.00 90.56 88 ALA A O 1
ATOM 623 N N . TYR A 1 89 ? -5.248 -1.080 20.510 1.00 88.81 89 TYR A N 1
ATOM 624 C CA . TYR A 1 89 ? -6.296 -0.153 20.943 1.00 88.81 89 TYR A CA 1
ATOM 625 C C . TYR A 1 89 ? -7.709 -0.569 20.529 1.00 88.81 89 TYR A C 1
ATOM 627 O O . TYR A 1 89 ? -8.675 0.116 20.856 1.00 88.81 89 TYR A O 1
ATOM 635 N N . ARG A 1 90 ? -7.847 -1.697 19.816 1.00 87.56 90 ARG A N 1
ATOM 636 C CA . ARG A 1 90 ? -9.131 -2.316 19.436 1.00 87.56 90 ARG A CA 1
ATOM 637 C C . ARG A 1 90 ? -10.120 -1.361 18.745 1.00 87.56 90 ARG A C 1
ATOM 639 O O . ARG A 1 90 ? -11.326 -1.583 18.817 1.00 87.56 90 ARG A O 1
ATOM 646 N N . LEU A 1 91 ? -9.612 -0.353 18.031 1.00 85.12 91 LEU A N 1
ATOM 647 C CA . LEU A 1 91 ? -10.368 0.746 17.414 1.00 85.12 91 LEU A CA 1
ATOM 648 C C . LEU A 1 91 ? -11.205 1.583 18.407 1.00 85.12 91 LEU A C 1
ATOM 650 O O . LEU A 1 91 ? -12.243 2.127 18.035 1.00 85.12 91 LEU A O 1
ATOM 654 N N . ALA A 1 92 ? -10.777 1.706 19.664 1.00 83.75 92 ALA A N 1
ATOM 655 C CA . ALA A 1 92 ? -11.474 2.518 20.658 1.00 83.75 92 ALA A CA 1
ATOM 656 C C . ALA A 1 92 ? -11.300 4.028 20.397 1.00 83.75 92 ALA A C 1
ATOM 658 O O . ALA A 1 92 ? -10.181 4.520 20.237 1.00 83.75 92 ALA A O 1
ATOM 659 N N . GLY A 1 93 ? -12.405 4.779 20.389 1.00 86.44 93 GLY A N 1
ATOM 660 C CA . GLY A 1 93 ? -12.400 6.243 20.285 1.00 86.44 93 GLY A CA 1
ATOM 661 C C . GLY A 1 93 ? -11.624 6.763 19.069 1.00 86.44 93 GLY A C 1
ATOM 662 O O . GLY A 1 93 ? -11.929 6.411 17.928 1.00 86.44 93 GLY A O 1
ATOM 663 N N . VAL A 1 94 ? -10.594 7.582 19.319 1.00 88.44 94 VAL A N 1
ATOM 664 C CA . VAL A 1 94 ? -9.742 8.198 18.280 1.00 88.44 94 VAL A CA 1
ATOM 665 C C . VAL A 1 94 ? -8.973 7.173 17.435 1.00 88.44 94 VAL A C 1
ATOM 667 O O . VAL A 1 94 ? -8.586 7.461 16.305 1.00 88.44 94 VAL A O 1
ATOM 670 N N . TRP A 1 95 ? -8.797 5.943 17.922 1.00 88.81 95 TRP A N 1
ATOM 671 C CA . TRP A 1 95 ? -8.066 4.911 17.187 1.00 88.81 95 TRP A CA 1
ATOM 672 C C . TRP A 1 95 ? -8.833 4.373 15.980 1.00 88.81 95 TRP A C 1
ATOM 674 O O . TRP A 1 95 ? -8.210 3.875 15.046 1.00 88.81 95 TRP A O 1
ATOM 684 N N . ARG A 1 96 ? -10.165 4.513 15.937 1.00 87.31 96 ARG A N 1
ATOM 685 C CA . ARG A 1 96 ? -10.952 4.142 14.751 1.00 87.31 96 ARG A CA 1
ATOM 686 C C . ARG A 1 96 ? -10.625 5.022 13.536 1.00 87.31 96 ARG A C 1
ATOM 688 O O . ARG A 1 96 ? -10.243 4.450 12.515 1.00 87.31 96 ARG A O 1
ATOM 695 N N . PRO A 1 97 ? -10.712 6.366 13.594 1.00 87.19 97 PRO A N 1
ATOM 696 C CA . PRO A 1 97 ? -10.309 7.203 12.464 1.00 87.19 97 PRO A CA 1
ATOM 697 C C . PRO A 1 97 ? -8.805 7.117 12.161 1.00 87.19 97 PRO A C 1
ATOM 699 O O . PRO A 1 97 ? -8.440 7.144 10.989 1.00 87.19 97 PRO A O 1
ATOM 702 N N . VAL A 1 98 ? -7.936 6.927 13.167 1.00 90.81 98 VAL A N 1
ATOM 703 C CA . VAL A 1 98 ? -6.492 6.691 12.941 1.00 90.81 98 VAL A CA 1
ATOM 704 C C . VAL A 1 98 ? -6.255 5.407 12.145 1.00 90.81 98 VAL A C 1
ATOM 706 O O . VAL A 1 98 ? -5.499 5.421 11.172 1.00 90.81 98 VAL A O 1
ATOM 709 N N . TYR A 1 99 ? -6.926 4.308 12.511 1.00 91.75 99 TYR A N 1
ATOM 710 C CA . TYR A 1 99 ? -6.884 3.061 11.748 1.00 91.75 99 TYR A CA 1
ATOM 711 C C . TYR A 1 99 ? -7.338 3.290 10.305 1.00 91.75 99 TYR A C 1
ATOM 713 O O . TYR A 1 99 ? -6.630 2.911 9.380 1.00 91.75 99 TYR A O 1
ATOM 721 N N . VAL A 1 100 ? -8.493 3.935 10.108 1.00 89.69 100 VAL A N 1
ATOM 722 C CA . VAL A 1 100 ? -9.052 4.173 8.771 1.00 89.69 100 VAL A CA 1
ATOM 723 C C . VAL A 1 100 ? -8.082 4.983 7.915 1.00 89.69 100 VAL A C 1
ATOM 725 O O . VAL A 1 100 ? -7.780 4.572 6.800 1.00 89.69 100 VAL A O 1
ATOM 728 N N . ALA A 1 101 ? -7.553 6.094 8.430 1.00 91.69 101 ALA A N 1
ATOM 729 C CA . ALA A 1 101 ? -6.640 6.952 7.681 1.00 91.69 101 ALA A CA 1
ATOM 730 C C . ALA A 1 101 ? -5.334 6.227 7.318 1.00 91.69 101 ALA A C 1
ATOM 732 O O . ALA A 1 101 ? -4.907 6.254 6.164 1.00 91.69 101 ALA A O 1
ATOM 733 N N . SER A 1 102 ? -4.719 5.544 8.288 1.00 94.69 102 SER A N 1
ATOM 734 C CA . SER A 1 102 ? -3.457 4.827 8.072 1.00 94.69 102 SER A CA 1
ATOM 735 C C . SER A 1 102 ? -3.613 3.624 7.135 1.00 94.69 102 SER A C 1
ATOM 737 O O . SER A 1 102 ? -2.824 3.469 6.203 1.00 94.69 102 SER A O 1
ATOM 739 N N . ALA A 1 103 ? -4.664 2.818 7.313 1.00 94.25 103 ALA A N 1
ATOM 740 C CA . ALA A 1 103 ? -4.980 1.687 6.445 1.00 94.25 103 ALA A CA 1
ATOM 741 C C . ALA A 1 103 ? -5.303 2.133 5.012 1.00 94.25 103 ALA A C 1
ATOM 743 O O . ALA A 1 103 ? -4.796 1.550 4.055 1.00 94.25 103 ALA A O 1
ATOM 744 N N . LEU A 1 104 ? -6.109 3.186 4.854 1.00 94.38 104 LEU A N 1
ATOM 745 C CA . LEU A 1 104 ? -6.484 3.708 3.544 1.00 94.38 104 LEU A CA 1
ATOM 746 C C . LEU A 1 104 ? -5.271 4.258 2.787 1.00 94.38 104 LEU A C 1
ATOM 748 O O . LEU A 1 104 ? -5.128 3.997 1.594 1.00 94.38 104 LEU A O 1
ATOM 752 N N . LEU A 1 105 ? -4.371 4.968 3.475 1.00 94.94 105 LEU A N 1
ATOM 753 C CA . LEU A 1 105 ? -3.153 5.495 2.861 1.00 94.94 105 LEU A CA 1
ATOM 754 C C . LEU A 1 105 ? -2.165 4.377 2.484 1.00 94.94 105 LEU A C 1
ATOM 756 O O . LEU A 1 105 ? -1.575 4.421 1.405 1.00 94.94 105 LEU A O 1
ATOM 760 N N . ALA A 1 106 ? -2.033 3.334 3.310 1.00 96.50 106 ALA A N 1
ATOM 761 C CA . ALA A 1 106 ? -1.236 2.153 2.966 1.00 96.50 106 ALA A CA 1
ATOM 762 C C . ALA A 1 106 ? -1.804 1.407 1.742 1.00 96.50 106 ALA A C 1
ATOM 764 O O . ALA A 1 106 ? -1.060 1.012 0.842 1.00 96.50 106 ALA A O 1
ATOM 765 N N . LEU A 1 107 ? -3.130 1.260 1.669 1.00 96.19 107 LEU A N 1
ATOM 766 C CA . LEU A 1 107 ? -3.814 0.664 0.521 1.00 96.19 107 LEU A CA 1
ATOM 767 C C . LEU A 1 107 ? -3.633 1.511 -0.754 1.00 96.19 107 LEU A C 1
ATOM 769 O O . LEU A 1 107 ? -3.397 0.957 -1.831 1.00 96.19 107 LEU A O 1
ATOM 773 N N . TYR A 1 108 ? -3.673 2.841 -0.632 1.00 95.25 108 TYR A N 1
ATOM 774 C CA . TYR A 1 108 ? -3.377 3.768 -1.727 1.00 95.25 108 TYR A CA 1
ATOM 775 C C . TYR A 1 108 ? -1.946 3.582 -2.250 1.00 95.25 108 TYR A C 1
ATOM 777 O O . TYR A 1 108 ? -1.752 3.416 -3.455 1.00 95.25 108 TYR A O 1
ATOM 785 N N . PHE A 1 109 ? -0.944 3.527 -1.364 1.00 95.56 109 PHE A N 1
ATOM 786 C CA . PHE A 1 109 ? 0.450 3.305 -1.763 1.00 95.56 109 PHE A CA 1
ATOM 787 C C . PHE A 1 109 ? 0.655 1.971 -2.478 1.00 95.56 109 PHE A C 1
ATOM 789 O O . PHE A 1 109 ? 1.319 1.944 -3.514 1.00 95.56 109 PHE A O 1
ATOM 796 N N . ASN A 1 110 ? 0.051 0.886 -1.983 1.00 96.81 110 ASN A N 1
ATOM 797 C CA . ASN A 1 110 ? 0.100 -0.413 -2.657 1.00 96.81 110 ASN A CA 1
ATOM 798 C C . ASN A 1 110 ? -0.515 -0.339 -4.068 1.00 96.81 110 ASN A C 1
ATOM 800 O O . ASN A 1 110 ? 0.085 -0.794 -5.039 1.00 96.81 110 ASN A O 1
ATOM 804 N N . THR A 1 111 ? -1.666 0.325 -4.202 1.00 95.25 111 THR A N 1
ATOM 805 C CA . THR A 1 111 ? -2.371 0.470 -5.487 1.00 95.25 111 THR A CA 1
ATOM 806 C C . THR A 1 111 ? -1.561 1.282 -6.502 1.00 95.25 111 THR A C 1
ATOM 808 O O . THR A 1 111 ? -1.410 0.870 -7.652 1.00 95.25 111 THR A O 1
ATOM 811 N N . ILE A 1 112 ? -0.984 2.414 -6.087 1.00 93.00 112 ILE A N 1
ATOM 812 C CA . ILE A 1 112 ? -0.144 3.241 -6.964 1.00 93.00 112 ILE A CA 1
ATOM 813 C C . ILE A 1 112 ? 1.133 2.499 -7.363 1.00 93.00 112 ILE A C 1
ATOM 815 O O . ILE A 1 112 ? 1.514 2.541 -8.533 1.00 93.00 112 ILE A O 1
ATOM 819 N N . ALA A 1 113 ? 1.779 1.797 -6.428 1.00 92.62 113 ALA A N 1
ATOM 820 C CA . ALA A 1 113 ? 2.963 0.998 -6.727 1.00 92.62 113 ALA A CA 1
ATOM 821 C C . ALA A 1 113 ? 2.658 -0.091 -7.766 1.00 92.62 113 ALA A C 1
ATOM 823 O O . ALA A 1 113 ? 3.410 -0.226 -8.732 1.00 92.62 113 ALA A O 1
ATOM 824 N N . ALA A 1 114 ? 1.529 -0.795 -7.626 1.00 92.62 114 ALA A N 1
ATOM 825 C CA . ALA A 1 114 ? 1.084 -1.801 -8.587 1.00 92.62 114 ALA A CA 1
ATOM 826 C C . ALA A 1 114 ? 0.848 -1.204 -9.985 1.00 92.62 114 ALA A C 1
ATOM 828 O O . ALA A 1 114 ? 1.292 -1.777 -10.979 1.00 92.62 114 ALA A O 1
ATOM 829 N N . ILE A 1 115 ? 0.217 -0.027 -10.076 1.00 91.38 115 ILE A N 1
ATOM 830 C CA . ILE A 1 115 ? -0.004 0.670 -11.354 1.00 91.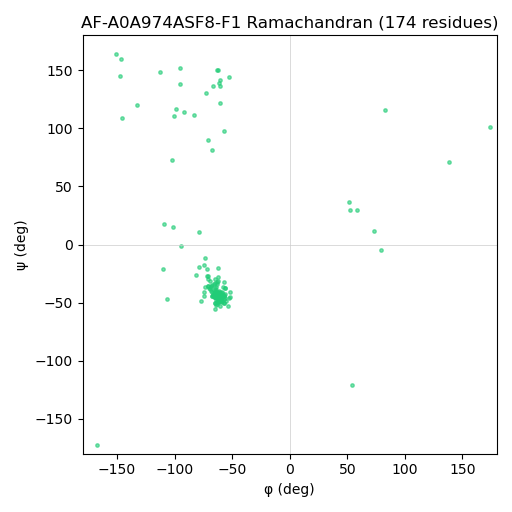38 115 ILE A CA 1
ATOM 831 C C . ILE A 1 115 ? 1.324 1.068 -11.991 1.00 91.38 115 ILE A C 1
ATOM 833 O O . ILE A 1 115 ? 1.577 0.732 -13.146 1.00 91.38 115 ILE A O 1
ATOM 837 N N . VAL A 1 116 ? 2.203 1.743 -11.247 1.00 90.44 116 VAL A N 1
ATOM 838 C CA . VAL A 1 116 ? 3.521 2.149 -11.758 1.00 90.44 116 VAL A CA 1
ATOM 839 C C . VAL A 1 116 ? 4.308 0.928 -12.234 1.00 90.44 116 VAL A C 1
ATOM 841 O O . VAL A 1 116 ? 4.874 0.948 -13.327 1.00 90.44 116 VAL A O 1
ATOM 844 N N . GLN A 1 117 ? 4.295 -0.161 -11.464 1.00 90.00 117 GLN A N 1
ATOM 845 C CA . GLN A 1 117 ? 4.966 -1.402 -11.832 1.00 90.00 117 GLN A CA 1
ATOM 846 C C . GLN A 1 117 ? 4.360 -2.032 -13.093 1.00 90.00 117 GLN A C 1
ATOM 848 O O . GLN A 1 117 ? 5.108 -2.482 -13.960 1.00 90.00 117 GLN A O 1
ATOM 853 N N . ALA A 1 118 ? 3.035 -2.027 -13.243 1.00 90.62 118 ALA A N 1
ATOM 854 C CA . ALA A 1 118 ? 2.366 -2.543 -14.434 1.00 90.62 118 ALA A CA 1
ATOM 855 C C . ALA A 1 118 ? 2.782 -1.766 -15.693 1.00 90.62 118 ALA A C 1
AT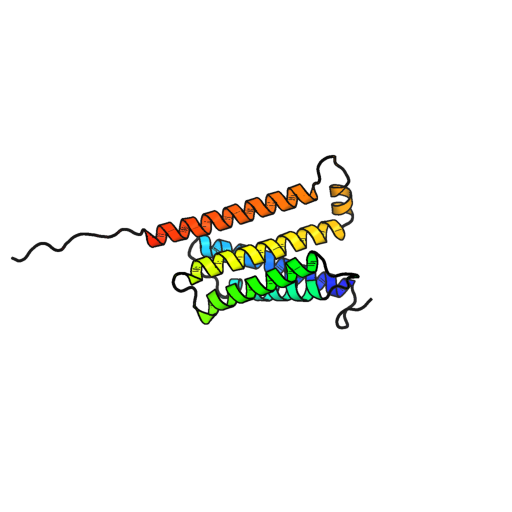OM 857 O O . ALA A 1 118 ? 3.185 -2.374 -16.684 1.00 90.62 118 ALA A O 1
ATOM 858 N N . PHE A 1 119 ? 2.785 -0.431 -15.638 1.00 90.38 119 PHE A N 1
ATOM 859 C CA . PHE A 1 119 ? 3.223 0.413 -16.755 1.00 90.38 119 PHE A CA 1
ATOM 860 C C . PHE A 1 119 ? 4.711 0.249 -17.096 1.00 90.38 119 PHE A C 1
ATOM 862 O O . PHE A 1 119 ? 5.089 0.400 -18.252 1.00 90.38 119 PHE A O 1
ATOM 869 N N . GLN A 1 120 ? 5.558 -0.086 -16.119 1.00 87.50 120 GLN A N 1
ATOM 870 C CA . GLN A 1 120 ? 6.988 -0.330 -16.346 1.00 87.50 120 GLN A CA 1
ATOM 871 C C . GLN A 1 120 ? 7.303 -1.737 -16.867 1.00 87.50 120 GLN A C 1
ATOM 873 O O . GLN A 1 120 ? 8.359 -1.940 -17.468 1.00 87.50 120 GLN A O 1
ATOM 878 N N . LYS A 1 121 ? 6.457 -2.732 -16.574 1.00 86.00 121 LYS A N 1
ATOM 879 C CA . LYS A 1 121 ? 6.754 -4.151 -16.835 1.00 86.00 121 LYS A CA 1
ATOM 880 C C . LYS A 1 121 ? 5.920 -4.767 -17.952 1.00 86.00 121 LYS A C 1
ATOM 882 O O . LYS A 1 121 ? 6.352 -5.770 -18.510 1.00 86.00 121 LYS A O 1
ATOM 887 N N . ILE A 1 122 ? 4.766 -4.192 -18.292 1.00 88.56 122 ILE A N 1
ATOM 888 C CA . ILE A 1 122 ? 3.884 -4.696 -19.349 1.00 88.56 122 ILE A CA 1
ATOM 889 C C . ILE A 1 122 ? 4.099 -3.853 -20.614 1.00 88.56 122 ILE A C 1
ATOM 891 O O . ILE A 1 122 ? 3.682 -2.692 -20.636 1.00 88.56 122 ILE A O 1
ATOM 895 N N . PRO A 1 123 ? 4.691 -4.411 -21.691 1.00 88.94 123 PRO A N 1
ATOM 896 C CA . PRO A 1 123 ? 5.007 -3.651 -22.904 1.00 88.94 123 PRO A CA 1
ATOM 897 C C . PRO A 1 123 ? 3.792 -2.961 -23.529 1.00 88.94 123 PRO A C 1
ATOM 899 O O . PRO A 1 123 ? 3.893 -1.823 -23.973 1.00 88.94 123 PRO A O 1
ATOM 902 N N . ALA A 1 124 ? 2.626 -3.614 -23.500 1.00 89.00 124 ALA A N 1
ATOM 903 C CA . ALA A 1 124 ? 1.380 -3.035 -23.996 1.00 89.00 124 ALA A CA 1
ATOM 904 C C . ALA A 1 124 ? 0.968 -1.767 -23.222 1.00 89.00 124 ALA A C 1
ATOM 906 O O . ALA A 1 124 ? 0.551 -0.789 -23.835 1.00 89.00 124 ALA A O 1
ATOM 907 N N . LEU A 1 125 ? 1.132 -1.747 -21.892 1.00 86.00 125 LEU A N 1
ATOM 908 C CA . LEU A 1 125 ? 0.826 -0.569 -21.070 1.00 86.00 125 LEU A CA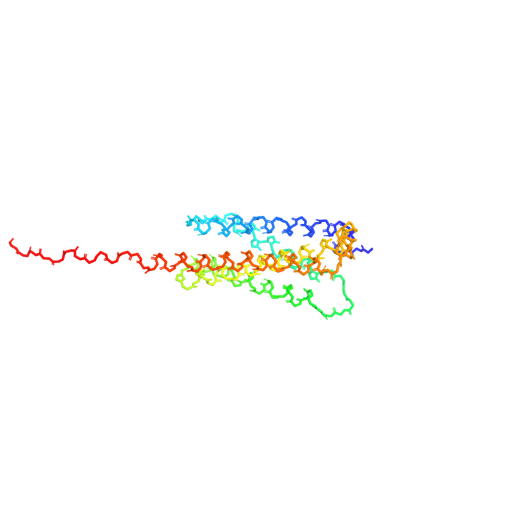 1
ATOM 909 C C . LEU A 1 125 ? 1.873 0.535 -21.240 1.00 86.00 125 LEU A C 1
ATOM 911 O O . LEU A 1 125 ? 1.515 1.710 -21.269 1.00 86.00 125 LEU A O 1
ATOM 915 N N . ALA A 1 126 ? 3.148 0.170 -21.393 1.00 86.62 126 ALA A N 1
ATOM 916 C CA . ALA A 1 126 ? 4.218 1.122 -21.677 1.00 86.62 126 ALA A CA 1
ATOM 917 C C . ALA A 1 126 ? 4.001 1.825 -23.029 1.00 86.62 126 ALA A C 1
ATOM 919 O O . ALA A 1 126 ? 4.050 3.052 -23.112 1.00 86.62 126 ALA A O 1
ATOM 920 N N . ALA A 1 127 ? 3.687 1.056 -24.077 1.00 86.81 127 ALA A N 1
ATOM 921 C CA . ALA A 1 127 ? 3.345 1.589 -25.392 1.00 86.81 127 ALA A CA 1
ATOM 922 C C . ALA A 1 127 ? 2.076 2.448 -25.333 1.00 86.81 127 ALA A C 1
ATOM 924 O O . ALA A 1 127 ? 2.027 3.530 -25.916 1.00 86.81 127 ALA A O 1
ATOM 925 N N . TRP A 1 128 ? 1.070 2.012 -24.569 1.00 83.31 128 TRP A N 1
ATOM 926 C CA . TRP A 1 128 ? -0.138 2.796 -24.356 1.00 83.31 128 TRP A CA 1
ATOM 927 C C . TRP A 1 128 ? 0.175 4.144 -23.702 1.00 83.31 128 TRP A C 1
ATOM 929 O O . TRP A 1 128 ? -0.232 5.170 -24.242 1.00 83.31 128 TRP A O 1
ATOM 939 N N . ALA A 1 129 ? 0.969 4.181 -22.627 1.00 82.75 129 ALA A N 1
ATOM 940 C CA . ALA A 1 129 ? 1.415 5.434 -22.011 1.00 82.75 129 ALA A CA 1
ATOM 941 C C . ALA A 1 129 ? 2.139 6.367 -22.990 1.00 82.75 129 ALA A C 1
ATOM 943 O O . ALA A 1 129 ? 1.926 7.573 -22.920 1.00 82.75 129 ALA A O 1
ATOM 944 N N . ALA A 1 130 ? 2.946 5.824 -23.905 1.00 80.19 130 ALA A N 1
ATOM 945 C CA . ALA A 1 130 ? 3.695 6.603 -24.894 1.00 80.19 130 ALA A CA 1
ATOM 946 C C . ALA A 1 130 ? 2.855 7.069 -26.103 1.00 80.19 130 ALA A C 1
ATOM 948 O O . ALA A 1 130 ? 3.245 7.995 -26.805 1.00 80.19 130 ALA A O 1
ATOM 949 N N . SER A 1 131 ? 1.706 6.443 -26.367 1.00 80.88 131 SER A N 1
ATOM 950 C CA . SER A 1 131 ? 0.916 6.634 -27.597 1.00 80.88 131 SER A CA 1
ATOM 951 C C . SER A 1 131 ? 0.044 7.903 -27.648 1.00 80.88 131 SER A C 1
ATOM 953 O O . SER A 1 131 ? -0.854 7.986 -28.481 1.00 80.88 131 SER A O 1
ATOM 955 N N . GLY A 1 132 ? 0.184 8.863 -26.728 1.00 67.62 132 GLY A N 1
ATOM 956 C CA . GLY A 1 132 ? -0.685 10.050 -26.683 1.00 67.62 132 GLY A CA 1
ATOM 957 C C . GLY A 1 132 ? -0.018 11.298 -26.110 1.00 67.62 132 GLY A C 1
ATOM 958 O O . GLY A 1 132 ? 1.017 11.209 -25.460 1.00 67.62 132 GLY A O 1
ATOM 959 N N . SER A 1 133 ? -0.640 12.455 -26.354 1.00 65.50 133 SER A N 1
ATOM 960 C CA . SER A 1 133 ? -0.174 13.777 -25.904 1.00 65.50 133 SER A CA 1
ATOM 961 C C . SER A 1 133 ? -0.311 13.981 -24.391 1.00 65.50 133 SER A C 1
ATOM 963 O O . SER A 1 133 ? 0.429 14.763 -23.800 1.00 65.50 133 SER A O 1
ATOM 965 N N . GLU A 1 134 ? -1.262 13.285 -23.760 1.00 66.88 134 GLU A N 1
ATOM 966 C CA . GLU A 1 134 ? -1.492 13.330 -22.316 1.00 66.88 134 GLU A CA 1
ATOM 967 C C . GLU A 1 134 ? -0.761 12.183 -21.597 1.00 66.88 134 GLU A C 1
ATOM 969 O O . GLU A 1 134 ? -0.812 11.032 -22.052 1.00 66.88 134 GLU A O 1
ATOM 974 N N . PRO A 1 135 ? -0.130 12.440 -20.437 1.00 80.25 135 PRO A N 1
ATOM 975 C CA . PRO A 1 135 ? 0.554 11.407 -19.669 1.00 80.25 135 PRO A CA 1
ATOM 976 C C . PRO A 1 135 ? -0.453 10.438 -19.019 1.00 80.25 135 PRO A C 1
ATOM 978 O O . PRO A 1 135 ? -0.865 10.618 -17.877 1.00 80.25 135 PRO A O 1
ATOM 981 N N . ARG A 1 136 ? -0.824 9.356 -19.717 1.00 85.06 136 ARG A N 1
ATOM 982 C CA . ARG A 1 136 ? -1.863 8.391 -19.274 1.00 85.06 136 ARG A CA 1
ATOM 983 C C . ARG A 1 136 ? -1.587 7.749 -17.911 1.00 85.06 136 ARG A C 1
ATOM 985 O O . ARG A 1 136 ? -2.520 7.452 -17.166 1.00 85.06 136 ARG A O 1
ATOM 992 N N . LEU A 1 137 ? -0.311 7.547 -17.572 1.00 85.69 137 LEU A N 1
ATOM 993 C CA . LEU A 1 137 ? 0.087 7.077 -16.243 1.00 85.69 137 LEU A CA 1
ATOM 994 C C . LEU A 1 137 ? -0.355 8.068 -15.156 1.00 85.69 137 LEU A C 1
ATOM 996 O O . LEU A 1 137 ? -0.895 7.647 -14.136 1.00 85.69 137 LEU A O 1
ATOM 1000 N N . LEU A 1 138 ? -0.188 9.371 -15.397 1.00 86.75 138 LEU A N 1
ATOM 1001 C CA . LEU A 1 138 ? -0.644 10.412 -14.479 1.00 86.75 138 LEU A CA 1
ATOM 1002 C C . LEU A 1 138 ? -2.170 10.392 -14.358 1.00 86.75 138 LEU A C 1
ATOM 1004 O O . LEU A 1 138 ? -2.682 10.448 -13.246 1.00 86.75 138 LEU A O 1
ATOM 1008 N N . THR A 1 139 ? -2.898 10.226 -15.467 1.00 87.19 139 THR A N 1
ATOM 1009 C CA . THR A 1 139 ? -4.366 10.108 -15.451 1.00 87.19 139 THR A CA 1
ATOM 1010 C C . THR A 1 139 ? -4.830 8.964 -14.547 1.00 87.19 139 THR A C 1
ATOM 1012 O O . THR A 1 139 ? -5.710 9.157 -13.710 1.00 87.19 139 THR A O 1
ATOM 1015 N N . MET A 1 140 ? -4.201 7.787 -14.648 1.00 88.25 140 MET A N 1
ATOM 1016 C CA . MET A 1 140 ? -4.513 6.640 -13.784 1.00 88.25 140 MET A CA 1
ATOM 1017 C C . MET A 1 140 ? -4.180 6.908 -12.314 1.00 88.25 140 MET A C 1
ATOM 1019 O O . MET A 1 140 ? -4.962 6.563 -11.429 1.00 88.25 140 MET A O 1
ATOM 1023 N N . GLN A 1 141 ? -3.044 7.551 -12.041 1.00 88.94 141 GLN A N 1
ATOM 1024 C CA . GLN A 1 141 ? -2.657 7.917 -10.678 1.00 88.94 141 GLN A CA 1
ATOM 1025 C C . GLN A 1 141 ? -3.639 8.915 -10.055 1.00 88.94 141 GLN A C 1
ATOM 1027 O O . GLN A 1 141 ? -4.051 8.729 -8.911 1.00 88.94 141 GLN A O 1
ATOM 1032 N N . VAL A 1 142 ? -4.062 9.932 -10.810 1.00 88.88 142 VAL A N 1
ATOM 1033 C CA . VAL A 1 142 ? -5.053 10.920 -10.364 1.00 88.88 142 VAL A CA 1
ATOM 1034 C C . VAL A 1 142 ? -6.412 10.262 -10.133 1.00 88.88 142 VAL A C 1
ATOM 1036 O O . VAL A 1 142 ? -7.036 10.513 -9.105 1.00 88.88 142 VAL A O 1
ATOM 1039 N N . ALA A 1 143 ? -6.859 9.374 -11.024 1.00 89.69 143 ALA A N 1
ATOM 1040 C CA . ALA A 1 143 ? -8.117 8.650 -10.847 1.00 89.69 143 ALA A CA 1
ATOM 1041 C C . ALA A 1 143 ? -8.122 7.810 -9.556 1.00 89.69 143 ALA A C 1
ATOM 1043 O O . ALA A 1 143 ? -9.082 7.857 -8.784 1.00 89.69 143 ALA A O 1
ATOM 1044 N N . VAL A 1 144 ? -7.027 7.096 -9.277 1.00 91.31 144 VAL A N 1
ATOM 1045 C CA . VAL A 1 144 ? -6.865 6.354 -8.019 1.00 91.31 144 VAL A CA 1
ATOM 1046 C C . VAL A 1 144 ? -6.819 7.296 -6.823 1.00 91.31 144 VAL A C 1
ATOM 1048 O O . VAL A 1 144 ? -7.479 7.033 -5.822 1.00 91.31 144 VAL A O 1
ATOM 1051 N N . PHE A 1 145 ? -6.104 8.415 -6.913 1.00 90.19 145 PHE A N 1
ATOM 1052 C CA . PHE A 1 145 ? -6.093 9.407 -5.841 1.00 90.19 145 PHE A CA 1
ATOM 1053 C C . PHE A 1 145 ? -7.508 9.903 -5.510 1.00 90.19 145 PHE A C 1
ATOM 1055 O O . PHE A 1 145 ? -7.895 9.901 -4.343 1.00 90.19 145 PHE A O 1
ATOM 1062 N N . VAL A 1 146 ? -8.309 10.243 -6.524 1.00 90.12 146 VAL A N 1
ATOM 1063 C CA . VAL A 1 146 ? -9.704 10.675 -6.347 1.00 90.12 146 VAL A CA 1
ATOM 1064 C C . VAL A 1 146 ? -10.547 9.576 -5.698 1.00 90.12 146 VAL A C 1
ATOM 1066 O O . VAL A 1 146 ? -11.258 9.853 -4.734 1.00 90.12 146 VAL A O 1
ATOM 1069 N N . LEU A 1 147 ? -10.439 8.325 -6.160 1.00 90.19 147 LEU A N 1
ATOM 1070 C CA . LEU A 1 147 ? -11.160 7.190 -5.572 1.00 90.19 147 LEU A CA 1
ATOM 1071 C C . LEU A 1 147 ? -10.877 7.056 -4.068 1.00 90.19 147 LEU A C 1
ATOM 1073 O O . LEU A 1 147 ? -11.799 6.936 -3.258 1.00 90.19 147 LEU A O 1
ATOM 1077 N N . PHE A 1 148 ? -9.603 7.098 -3.686 1.00 89.69 148 PHE A N 1
ATOM 1078 C CA . PHE A 1 148 ? -9.196 6.964 -2.290 1.00 89.69 148 PHE A CA 1
ATOM 1079 C C . PHE A 1 148 ? -9.568 8.192 -1.457 1.00 89.69 148 PHE A C 1
ATOM 1081 O O . PHE A 1 148 ? -9.988 8.036 -0.310 1.00 89.69 148 PHE A O 1
ATOM 1088 N N . ALA A 1 149 ? -9.501 9.395 -2.029 1.00 86.94 149 ALA A N 1
ATOM 1089 C CA . ALA A 1 149 ? -9.973 10.613 -1.378 1.00 86.94 149 ALA A CA 1
ATOM 1090 C C . ALA A 1 149 ? -11.480 10.544 -1.078 1.00 86.94 149 ALA A C 1
ATOM 1092 O O . ALA A 1 149 ? -11.898 10.870 0.034 1.00 86.94 149 ALA A O 1
ATOM 1093 N N . VAL A 1 150 ? -12.291 10.048 -2.021 1.00 86.69 150 VAL A N 1
ATOM 1094 C CA . VAL A 1 150 ? -13.734 9.840 -1.823 1.00 86.69 150 VAL A CA 1
ATOM 1095 C C . VAL A 1 150 ? -13.991 8.801 -0.733 1.00 86.69 150 VAL A C 1
ATOM 1097 O O . VAL A 1 150 ? -14.760 9.073 0.187 1.00 86.69 150 VAL A O 1
ATOM 1100 N N . MET A 1 151 ? -13.320 7.644 -0.771 1.00 85.19 151 MET A N 1
ATOM 1101 C CA . MET A 1 151 ? -13.472 6.629 0.281 1.00 85.19 151 MET A CA 1
ATOM 1102 C C . MET A 1 151 ? -13.092 7.164 1.668 1.00 85.19 151 MET A C 1
ATOM 1104 O O . MET A 1 151 ? -13.806 6.914 2.640 1.00 85.19 151 MET A O 1
ATOM 1108 N N . GLY A 1 152 ? -12.011 7.942 1.764 1.00 82.38 152 GLY A N 1
ATOM 1109 C CA . GLY A 1 152 ? -11.589 8.580 3.011 1.00 82.38 152 GLY A CA 1
ATOM 1110 C C . GLY A 1 152 ? -12.603 9.604 3.512 1.00 82.38 152 GLY A C 1
ATOM 1111 O O . GLY A 1 152 ? -12.975 9.579 4.686 1.00 82.38 152 GLY A O 1
ATOM 1112 N N . GLY A 1 153 ? -13.112 10.453 2.616 1.00 81.75 153 GLY A N 1
ATOM 1113 C CA . GLY A 1 153 ? -14.157 11.426 2.929 1.00 81.75 153 GLY A CA 1
ATOM 1114 C C . GLY A 1 153 ? -15.437 10.764 3.443 1.00 81.75 153 GLY A C 1
ATOM 1115 O O . GLY A 1 153 ? -15.976 11.177 4.472 1.00 81.75 153 GLY A O 1
ATOM 1116 N N . LEU A 1 154 ? -15.885 9.688 2.787 1.00 83.75 154 LEU A N 1
ATOM 1117 C CA . LEU A 1 154 ? -17.053 8.912 3.211 1.00 83.75 154 LEU A CA 1
ATOM 1118 C C . LEU A 1 154 ? -16.848 8.262 4.582 1.00 83.75 154 LEU A C 1
ATOM 1120 O O . LEU A 1 154 ? -17.751 8.305 5.417 1.00 83.75 154 LEU A O 1
ATOM 1124 N N . ALA A 1 155 ? -15.663 7.711 4.848 1.00 76.69 155 ALA A N 1
ATOM 1125 C CA . ALA A 1 155 ? -15.368 7.079 6.128 1.00 76.69 155 ALA A CA 1
ATOM 1126 C C . ALA A 1 155 ? -15.365 8.087 7.294 1.00 76.69 155 ALA A C 1
ATOM 1128 O O . ALA A 1 155 ? -15.892 7.795 8.369 1.00 76.69 155 ALA A O 1
ATOM 1129 N N . VAL A 1 156 ? -14.832 9.295 7.076 1.00 75.12 156 VAL A N 1
ATOM 1130 C CA . VAL A 1 156 ? -14.864 10.383 8.069 1.00 75.12 156 VAL A CA 1
ATOM 1131 C C . VAL A 1 156 ? -16.291 10.887 8.287 1.00 75.12 156 VAL A C 1
ATOM 1133 O O . VAL A 1 156 ? -16.716 11.087 9.427 1.00 75.12 156 VAL A O 1
ATOM 1136 N N . TRP A 1 157 ? -17.056 11.076 7.211 1.00 72.50 157 TRP A N 1
ATOM 1137 C CA . TRP A 1 157 ? -18.429 11.567 7.298 1.00 72.50 157 TRP A CA 1
ATOM 1138 C C . TRP A 1 157 ? -19.380 10.567 7.969 1.00 72.50 157 TRP A C 1
ATOM 1140 O O . TRP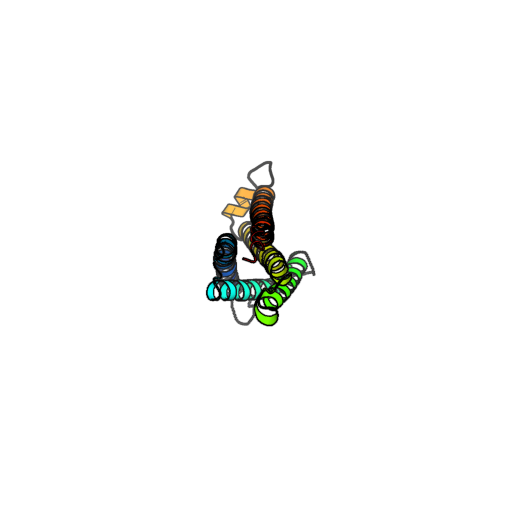 A 1 157 ? -20.185 10.964 8.813 1.00 72.50 157 TRP A O 1
ATOM 1150 N N . GLY A 1 158 ? -19.246 9.271 7.670 1.00 66.12 158 GLY A N 1
ATOM 1151 C CA . GLY A 1 158 ? -19.992 8.202 8.337 1.00 66.12 158 GLY A CA 1
ATOM 1152 C C . GLY A 1 158 ? -19.737 8.162 9.848 1.00 66.12 158 GLY A C 1
ATOM 1153 O O . GLY A 1 158 ? -20.685 8.108 10.627 1.00 66.12 158 GLY A O 1
ATOM 1154 N N . GLY A 1 159 ? -18.478 8.315 10.277 1.00 60.94 159 GLY A N 1
ATOM 1155 C CA . GLY A 1 159 ? -18.121 8.365 11.702 1.00 60.94 159 GLY A CA 1
ATOM 1156 C C . GLY A 1 159 ? -18.736 9.549 12.462 1.00 60.94 159 GLY A C 1
ATOM 1157 O O . GLY A 1 159 ? -19.083 9.417 13.634 1.00 60.94 159 GLY A O 1
ATOM 1158 N N . ARG A 1 160 ? -18.947 10.695 11.798 1.00 60.34 160 ARG A N 1
ATOM 1159 C CA . ARG A 1 160 ? -19.639 11.850 12.402 1.00 60.34 160 ARG A CA 1
ATOM 1160 C C . ARG A 1 160 ? -21.128 11.593 12.633 1.00 60.34 160 ARG A C 1
ATOM 1162 O O . ARG A 1 160 ? -21.678 12.129 13.585 1.00 60.34 160 ARG A O 1
ATOM 1169 N N . ARG A 1 161 ? -21.783 10.787 11.792 1.00 56.12 161 ARG A N 1
ATOM 1170 C CA . ARG A 1 161 ? -23.212 10.456 11.947 1.00 56.12 161 ARG A CA 1
ATOM 1171 C C . ARG A 1 161 ? -23.464 9.544 13.143 1.00 56.12 161 ARG A C 1
ATOM 1173 O O . ARG A 1 161 ? -24.454 9.725 13.837 1.00 56.12 161 ARG A O 1
ATOM 1180 N N . GLU A 1 162 ? -22.546 8.622 13.417 1.00 55.38 162 GLU A N 1
ATOM 1181 C CA . GLU A 1 162 ? -22.604 7.763 14.607 1.00 55.38 162 GLU A CA 1
ATOM 1182 C C . GLU A 1 162 ? -22.384 8.562 15.906 1.00 55.38 162 GLU A C 1
ATOM 118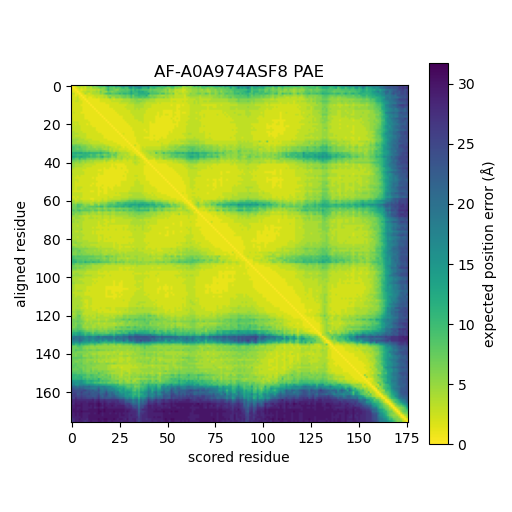4 O O . GLU A 1 162 ? -23.047 8.306 16.906 1.00 55.38 162 GLU A O 1
ATOM 1189 N N . ALA A 1 163 ? -21.504 9.572 15.889 1.00 53.84 163 ALA A N 1
ATOM 1190 C CA . ALA A 1 163 ? -21.236 10.436 17.045 1.00 53.84 163 ALA A CA 1
ATOM 1191 C C . ALA A 1 163 ? -22.356 11.457 17.346 1.00 53.84 163 ALA A C 1
ATOM 1193 O O . ALA A 1 163 ? -22.400 12.006 18.443 1.00 53.84 163 ALA A O 1
ATOM 1194 N N . VAL A 1 164 ? -23.244 11.716 16.380 1.00 53.53 164 VAL A N 1
ATOM 1195 C CA . VAL A 1 164 ? -24.377 12.661 16.483 1.00 53.53 164 VAL A CA 1
ATOM 1196 C C . VAL A 1 164 ? -25.723 11.906 16.541 1.00 53.53 164 VAL A C 1
ATOM 1198 O O . VAL A 1 164 ? -26.781 12.488 16.316 1.00 53.53 164 VAL A O 1
ATOM 1201 N N . GLY A 1 165 ? -25.709 10.600 16.851 1.00 43.62 165 GLY A N 1
ATOM 1202 C CA . GLY A 1 165 ? -26.926 9.814 17.098 1.00 43.62 165 GLY A CA 1
ATOM 1203 C C . GLY A 1 165 ? -27.818 10.473 18.162 1.00 43.62 165 GLY A C 1
ATOM 1204 O O . GLY A 1 165 ? -27.292 11.111 19.076 1.00 43.62 165 GLY A O 1
ATOM 1205 N N . PRO A 1 166 ? -29.155 10.389 18.026 1.00 48.25 166 PRO A N 1
ATOM 1206 C CA . PRO A 1 166 ? -30.069 11.322 18.666 1.00 48.25 166 PRO A CA 1
ATOM 1207 C C . PRO A 1 166 ? -29.914 11.258 20.182 1.00 48.25 166 PRO A C 1
ATOM 1209 O O . PRO A 1 166 ? -30.120 10.209 20.794 1.00 48.25 166 PRO A O 1
ATOM 1212 N N . TYR A 1 167 ? -29.592 12.400 20.791 1.00 48.28 167 TYR A N 1
ATOM 1213 C CA . TYR A 1 167 ? -29.929 12.632 22.186 1.00 48.28 167 TYR A CA 1
ATOM 1214 C C . TYR A 1 167 ? -31.446 12.476 22.291 1.00 48.28 167 TYR A C 1
ATOM 1216 O O . TYR A 1 167 ? -32.195 13.405 21.989 1.00 48.28 167 TYR A O 1
ATOM 1224 N N . HIS A 1 168 ? -31.907 11.295 22.703 1.00 55.00 168 HIS A N 1
ATOM 1225 C CA . HIS A 1 168 ? -33.220 11.167 23.312 1.00 55.00 168 HIS A CA 1
ATOM 1226 C C . HIS A 1 168 ? -33.144 11.885 24.660 1.00 55.00 168 HIS A C 1
ATOM 1228 O O . HIS A 1 168 ? -32.889 11.297 25.708 1.00 55.00 168 HIS A O 1
ATOM 1234 N N . GLY A 1 169 ? -33.287 13.206 24.593 1.00 54.84 169 GLY A N 1
ATOM 1235 C CA . GLY A 1 169 ? -33.879 13.956 25.677 1.00 54.84 169 GLY A CA 1
ATOM 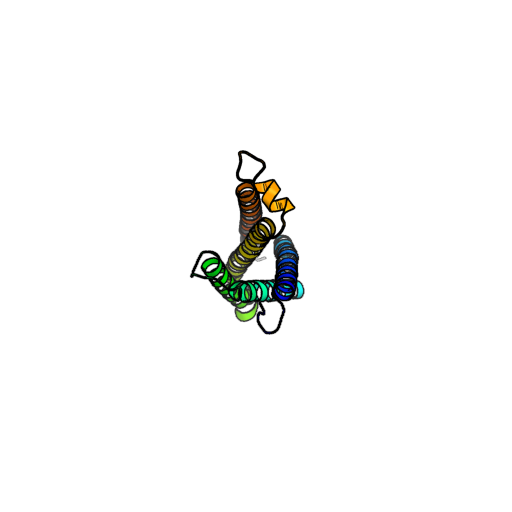1236 C C . GLY A 1 169 ? -35.326 13.502 25.859 1.00 54.84 169 GLY A C 1
ATOM 1237 O O . GLY A 1 169 ? -35.988 13.125 24.892 1.00 54.84 169 GLY A O 1
ATOM 1238 N N . GLU A 1 170 ? -35.772 13.602 27.111 1.00 50.94 170 GLU A N 1
ATOM 1239 C CA . GLU A 1 170 ? -37.143 13.417 27.608 1.00 50.94 170 GLU A CA 1
ATOM 1240 C C . GLU A 1 170 ? -37.528 11.940 27.845 1.00 50.94 170 GLU A C 1
ATOM 1242 O O . GLU A 1 170 ? -37.609 11.136 26.927 1.00 50.94 170 GLU A O 1
ATOM 1247 N N . ARG A 1 171 ? -37.803 11.489 29.078 1.00 49.03 171 ARG A N 1
ATOM 1248 C CA . ARG A 1 171 ? -38.669 12.130 30.082 1.00 49.03 171 ARG A CA 1
ATOM 1249 C C . ARG A 1 171 ? -38.174 11.906 31.518 1.00 49.03 171 ARG A C 1
ATOM 1251 O O . ARG A 1 171 ? -38.333 10.828 32.081 1.00 49.03 171 ARG A O 1
ATOM 1258 N N . LEU A 1 172 ? -37.665 12.970 32.133 1.00 60.50 172 LEU A N 1
ATOM 1259 C CA . LEU A 1 172 ? -37.892 13.222 33.553 1.00 60.50 172 LEU A CA 1
ATOM 1260 C C . LEU A 1 172 ? -39.139 14.102 33.632 1.00 60.50 172 LEU A C 1
ATOM 1262 O O . LEU A 1 172 ? -39.125 15.229 33.147 1.00 60.50 172 LEU A O 1
ATOM 1266 N N . GLY A 1 173 ? -40.219 13.577 34.200 1.00 52.66 173 GLY A N 1
ATOM 1267 C CA . GLY A 1 173 ? -41.434 14.348 34.433 1.00 52.66 173 GLY A CA 1
ATOM 1268 C C . GLY A 1 173 ? -42.563 13.477 34.956 1.00 52.66 173 GLY A C 1
ATOM 1269 O O . GLY A 1 173 ? -43.213 12.790 34.175 1.00 52.66 173 GLY A O 1
ATOM 1270 N N . GLY A 1 174 ? -42.793 13.539 36.269 1.00 52.53 174 GLY A N 1
ATOM 1271 C CA . GLY A 1 174 ? -44.031 13.064 36.883 1.00 52.53 174 GLY A CA 1
ATOM 1272 C C . GLY A 1 174 ? -43.832 12.307 38.187 1.00 52.53 174 GLY A C 1
ATOM 1273 O O . GLY A 1 174 ? -44.037 11.101 38.226 1.00 52.53 174 GLY A O 1
ATOM 1274 N N . GLN A 1 175 ? -43.455 13.023 39.250 1.00 49.22 175 GLN A N 1
ATOM 1275 C CA . GLN A 1 175 ? -43.917 12.652 40.587 1.00 49.22 175 GLN A CA 1
ATOM 1276 C C . GLN A 1 175 ? -45.450 12.736 40.602 1.00 49.22 175 GLN A C 1
ATOM 1278 O O . GLN A 1 175 ? -46.013 13.698 40.072 1.00 49.22 175 GLN A O 1
ATOM 1283 N N . GLY A 1 176 ? -46.081 11.735 41.207 1.00 53.72 176 GLY A N 1
ATOM 1284 C CA . GLY A 1 176 ? -47.503 11.647 41.520 1.00 53.72 176 GLY A CA 1
ATOM 1285 C C . GLY A 1 176 ? -47.718 10.464 42.443 1.00 53.72 176 GLY A C 1
ATOM 1286 O O . GLY A 1 176 ? -47.535 9.332 41.948 1.00 53.72 176 GLY A O 1
#

Foldseek 3Di:
DDFPNHDPVVLVVVLLVLLVQLLVLLVVQLVCVLVVHHPPVSVVSNLVSLLVSLVSQCRDDDPDDDDSVVLSVLLNVLSVLLCCLCPVVVVPDPSVLSNSVSSLSSSLSSVLVSLVVCCVPPVVNVVVCVVDPDRVNVVVNVVSVVVSVVSSVSSVVSVVCVVPPDPPDDDPDDDD

Secondary structure (DSSP, 8-state):
-EETTEEHHHHHHHHHHHHHHHHHHHHHHHHHHHTT---HHHHHHHHHHHHHHHHHHHTS--SS--HHHHHHHHHHHHHHHHHIIIIISTT-TTHHHHHHHHHHHHHHHHHHHHHHHHHHH-HHHHHHHHSSSS-HHHHHHHHHHHHHHHHHHHHHHHHHHHHT------------

Mean predicted aligned error: 7.53 Å

pLDDT: mean 86.18, std 12.68, range [43.62, 98.0]

Radius of gyration: 20.6 Å; Cα contacts (8 Å, |Δi|>4): 159; chains: 1; bounding box: 69×32×69 Å

Sequence (176 aa):
MMILGLSFTTFTALHVAISLIGVVSGLVAMSGMLVGKRMASVTLVFLASTALTSLTGLLYPSASFGTRHMVGIASIALLAIACLAAYAYRLAGVWRPVYVASALLALYFNTIAAIVQAFQKIPALAAWAASGSEPRLLTMQVAVFVLFAVMGGLAVWGGRREAVGPYHGERLGGQG